Protein AF-A0A3D0YWZ8-F1 (afdb_monomer_lite)

pLDDT: mean 83.63, std 9.48, range [57.78, 95.94]

Radius of gyration: 18.01 Å; chains: 1; bounding box: 44×21×55 Å

Structure (mmCIF, N/CA/C/O backbone):
data_AF-A0A3D0YWZ8-F1
#
_entry.id   AF-A0A3D0YWZ8-F1
#
loop_
_atom_site.group_PDB
_atom_site.id
_atom_site.type_symbol
_atom_site.label_atom_id
_atom_site.label_alt_id
_atom_site.label_comp_id
_atom_site.label_asym_id
_atom_site.label_entity_id
_atom_site.label_seq_id
_atom_site.pdbx_PDB_ins_code
_atom_site.Cartn_x
_atom_site.Cartn_y
_atom_site.Cartn_z
_atom_site.occupancy
_atom_site.B_iso_or_equiv
_atom_site.auth_seq_id
_atom_site.auth_comp_id
_atom_site.auth_asym_id
_atom_site.auth_atom_id
_atom_site.pdbx_PDB_model_num
ATOM 1 N N . MET A 1 1 ? 29.049 4.083 -37.330 1.00 57.78 1 MET A N 1
ATOM 2 C CA . MET A 1 1 ? 28.269 3.386 -36.285 1.00 57.78 1 MET A CA 1
ATOM 3 C C . MET A 1 1 ? 27.336 2.431 -37.014 1.00 57.78 1 MET A C 1
ATOM 5 O O . MET A 1 1 ? 26.571 2.912 -37.834 1.00 57.78 1 MET A O 1
ATOM 9 N N . SER A 1 2 ? 27.506 1.111 -36.869 1.00 66.56 2 SER A N 1
ATOM 10 C CA . SER A 1 2 ? 26.710 0.121 -37.622 1.00 66.56 2 SER A CA 1
ATOM 11 C C . SER A 1 2 ? 25.249 0.163 -37.167 1.00 66.56 2 SER A C 1
ATOM 13 O O . SER A 1 2 ? 24.999 0.251 -35.963 1.00 66.56 2 SER A O 1
ATOM 15 N N . GLU A 1 3 ? 24.303 0.096 -38.104 1.00 72.31 3 GLU A N 1
ATOM 16 C CA . GLU A 1 3 ? 22.857 0.148 -37.836 1.00 72.31 3 GLU A CA 1
ATOM 17 C C . GLU A 1 3 ? 22.440 -0.895 -36.782 1.00 72.31 3 GLU A C 1
ATOM 19 O O . GLU A 1 3 ? 21.689 -0.579 -35.861 1.00 72.31 3 GLU A O 1
ATOM 24 N N . GLY A 1 4 ? 23.041 -2.092 -36.802 1.00 76.81 4 GLY A N 1
ATOM 25 C CA . GLY A 1 4 ? 22.802 -3.146 -35.803 1.00 76.81 4 GLY A CA 1
ATOM 26 C C . GLY A 1 4 ? 23.217 -2.790 -34.365 1.00 76.81 4 GLY A C 1
ATOM 27 O O . GLY A 1 4 ? 22.621 -3.282 -33.404 1.00 76.81 4 GLY A O 1
ATOM 28 N N . GLY A 1 5 ? 24.195 -1.894 -34.190 1.00 84.06 5 GLY A N 1
ATOM 29 C CA . GLY A 1 5 ? 24.616 -1.422 -32.867 1.00 84.06 5 GLY A CA 1
ATOM 30 C C . GLY A 1 5 ? 23.585 -0.494 -32.221 1.00 84.06 5 GLY A C 1
ATOM 31 O O . GLY A 1 5 ? 23.353 -0.575 -31.017 1.00 84.06 5 GLY A O 1
ATOM 32 N N . ILE A 1 6 ? 22.911 0.334 -33.025 1.00 87.19 6 ILE A N 1
ATOM 33 C CA . ILE A 1 6 ? 21.876 1.260 -32.547 1.00 87.19 6 ILE A CA 1
ATOM 34 C C . ILE A 1 6 ? 20.650 0.474 -32.067 1.00 87.19 6 ILE A C 1
ATOM 36 O O . ILE A 1 6 ? 20.171 0.717 -30.961 1.00 87.19 6 ILE A O 1
ATOM 40 N N . TYR A 1 7 ? 20.194 -0.525 -32.831 1.00 88.44 7 TYR A N 1
ATOM 41 C CA . TYR A 1 7 ? 19.067 -1.376 -32.422 1.00 88.44 7 TYR A CA 1
ATOM 42 C C . TYR A 1 7 ? 19.342 -2.134 -31.124 1.00 88.44 7 TYR A C 1
ATOM 44 O O . TYR A 1 7 ? 18.478 -2.190 -30.252 1.00 88.44 7 TYR A O 1
ATOM 52 N N . THR A 1 8 ? 20.555 -2.664 -30.959 1.00 89.50 8 THR A N 1
ATOM 53 C CA . THR A 1 8 ? 20.941 -3.378 -29.733 1.00 89.50 8 THR A CA 1
ATOM 54 C C . THR A 1 8 ? 20.882 -2.456 -28.510 1.00 89.50 8 THR A C 1
ATOM 56 O O . THR A 1 8 ? 20.325 -2.833 -27.481 1.00 89.50 8 THR A O 1
ATOM 59 N N . ILE A 1 9 ? 21.376 -1.218 -28.631 1.00 89.88 9 ILE A N 1
ATOM 60 C CA . ILE A 1 9 ? 21.317 -0.215 -27.554 1.00 89.88 9 ILE A CA 1
ATOM 61 C C . ILE A 1 9 ? 19.867 0.158 -27.224 1.00 89.88 9 ILE A C 1
ATOM 63 O O . ILE A 1 9 ? 19.504 0.220 -26.049 1.00 89.88 9 ILE A O 1
ATOM 67 N N . VAL A 1 10 ? 19.026 0.370 -28.241 1.00 92.69 10 VAL A N 1
ATOM 68 C CA . VAL A 1 10 ? 17.605 0.698 -28.046 1.00 92.69 10 VAL A CA 1
ATOM 69 C C . VAL A 1 10 ? 16.874 -0.443 -27.339 1.00 92.69 10 VAL A C 1
ATOM 71 O O . VAL A 1 10 ? 16.143 -0.190 -26.385 1.00 92.69 10 VAL A O 1
ATOM 74 N N . ILE A 1 11 ? 17.105 -1.695 -27.741 1.00 92.19 11 ILE A N 1
ATOM 75 C CA . ILE A 1 11 ? 16.494 -2.868 -27.100 1.00 92.19 11 ILE A CA 1
ATOM 76 C C . ILE A 1 11 ? 16.910 -2.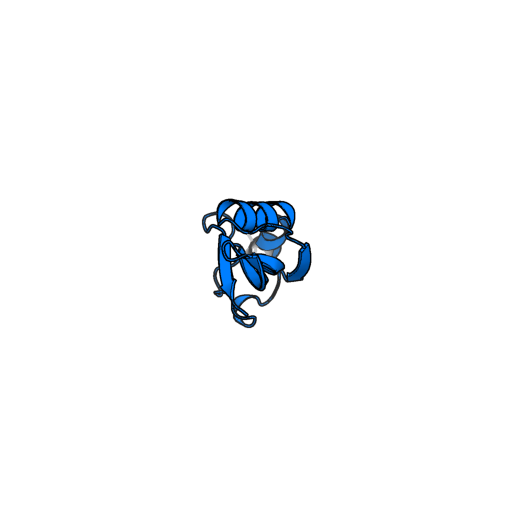960 -25.627 1.00 92.19 11 ILE A C 1
ATOM 78 O O . ILE A 1 11 ? 16.052 -3.135 -24.763 1.00 92.19 11 ILE A O 1
ATOM 82 N N . ILE A 1 12 ? 18.199 -2.787 -25.321 1.00 92.19 12 ILE A N 1
ATOM 83 C CA . ILE A 1 12 ? 18.695 -2.807 -23.938 1.00 92.19 12 ILE A CA 1
ATOM 84 C C . ILE A 1 12 ? 18.048 -1.690 -23.108 1.00 92.19 12 ILE A C 1
ATOM 86 O O . ILE A 1 12 ? 17.594 -1.946 -21.993 1.00 92.19 12 ILE A O 1
ATOM 90 N N . LEU A 1 13 ? 17.951 -0.472 -23.649 1.00 91.50 13 LEU A N 1
ATOM 91 C CA . LEU A 1 13 ? 17.302 0.654 -22.970 1.00 91.50 13 LEU A CA 1
ATOM 92 C C . LEU A 1 13 ? 15.819 0.395 -22.700 1.00 91.50 13 LEU A C 1
ATOM 94 O O . LEU A 1 13 ? 15.349 0.673 -21.598 1.00 91.50 13 LEU A O 1
ATOM 98 N N . VAL A 1 14 ? 15.092 -0.161 -23.673 1.00 91.56 14 VAL A N 1
ATOM 99 C CA . VAL A 1 14 ? 13.677 -0.520 -23.508 1.00 91.56 14 VAL A CA 1
ATOM 100 C C . VAL A 1 14 ? 13.519 -1.567 -22.411 1.00 91.56 14 VAL A C 1
ATOM 102 O O . VAL A 1 14 ? 12.691 -1.374 -21.523 1.00 91.56 14 VAL A O 1
ATOM 105 N N . ILE A 1 15 ? 14.348 -2.617 -22.415 1.00 89.31 15 ILE A N 1
ATOM 106 C CA . ILE A 1 15 ? 14.325 -3.665 -21.387 1.00 89.31 1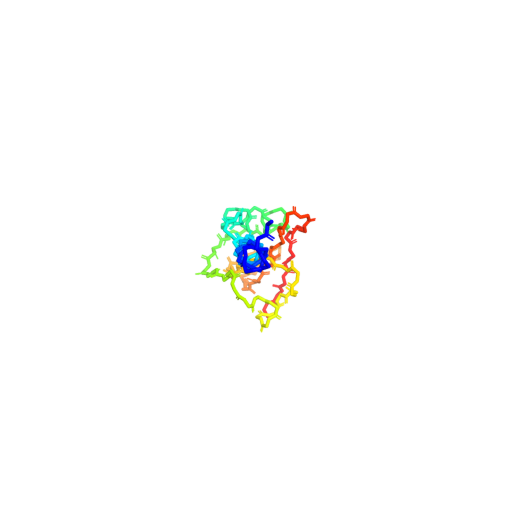5 ILE A CA 1
ATOM 107 C C . ILE A 1 15 ? 14.581 -3.060 -20.002 1.00 89.31 15 ILE A C 1
ATOM 109 O O . ILE A 1 15 ? 13.787 -3.282 -19.085 1.00 89.31 15 ILE A O 1
ATOM 113 N N . LEU A 1 16 ? 15.633 -2.250 -19.852 1.00 87.12 16 LEU A N 1
ATOM 114 C CA . LEU A 1 16 ? 15.968 -1.597 -18.584 1.00 87.12 16 LEU A CA 1
ATOM 115 C C . LEU A 1 16 ? 14.843 -0.681 -18.087 1.00 87.12 16 LEU A C 1
ATOM 117 O O . LEU A 1 16 ? 14.504 -0.724 -16.904 1.00 87.12 16 LEU A O 1
ATOM 121 N N . LEU A 1 17 ? 14.218 0.094 -18.979 1.00 84.00 17 LEU A N 1
ATOM 122 C CA . LEU A 1 17 ? 13.064 0.932 -18.647 1.00 84.00 17 LEU A CA 1
ATOM 123 C C . LEU A 1 17 ? 11.872 0.094 -18.183 1.00 84.00 17 LEU A C 1
ATOM 125 O O . LEU A 1 17 ? 11.280 0.400 -17.149 1.00 84.00 17 LEU A O 1
ATOM 129 N N . THR A 1 18 ? 11.537 -0.987 -18.893 1.00 80.31 18 THR A N 1
ATOM 130 C CA . THR A 1 18 ? 10.440 -1.873 -18.475 1.00 80.31 18 THR A CA 1
ATOM 131 C C . THR A 1 18 ? 10.705 -2.519 -17.120 1.00 80.31 18 THR A C 1
ATOM 133 O O . THR A 1 18 ? 9.821 -2.501 -16.265 1.00 80.31 18 THR A O 1
ATOM 136 N N . VAL A 1 19 ? 11.920 -3.015 -16.876 1.00 79.44 19 VAL A N 1
ATOM 137 C CA . VAL A 1 19 ? 12.289 -3.613 -15.586 1.00 79.44 19 VAL A CA 1
ATOM 138 C C . VAL A 1 19 ? 12.211 -2.574 -14.465 1.00 79.44 19 VAL A C 1
ATOM 140 O O . VAL A 1 19 ? 11.593 -2.848 -13.437 1.00 79.44 19 VAL A O 1
ATOM 143 N N . GLY A 1 20 ? 12.736 -1.363 -14.683 1.00 75.38 20 GLY A N 1
ATOM 144 C CA . GLY A 1 20 ? 12.685 -0.277 -13.698 1.00 75.38 20 GLY A CA 1
ATOM 145 C C . GLY A 1 20 ? 11.260 0.175 -13.354 1.00 75.38 20 GLY A C 1
ATOM 146 O O . GLY A 1 20 ? 10.953 0.480 -12.202 1.00 75.38 20 GLY A O 1
ATOM 147 N N . ILE A 1 21 ? 10.349 0.169 -14.332 1.00 71.25 21 ILE A N 1
ATOM 148 C CA . ILE A 1 21 ? 8.931 0.494 -14.116 1.00 71.25 21 ILE A CA 1
ATOM 149 C C . ILE A 1 21 ? 8.219 -0.620 -13.334 1.00 71.25 21 ILE A C 1
ATOM 151 O O . ILE A 1 21 ? 7.321 -0.324 -12.539 1.00 71.25 21 ILE A O 1
ATOM 155 N N . MET A 1 22 ? 8.601 -1.883 -13.532 1.00 66.69 22 MET A N 1
ATOM 156 C CA . MET A 1 22 ? 8.005 -3.023 -12.826 1.00 66.69 22 MET A CA 1
ATOM 157 C C . MET A 1 22 ? 8.536 -3.185 -11.396 1.00 66.69 22 MET A C 1
ATOM 159 O O . MET A 1 22 ? 7.795 -3.645 -10.531 1.00 66.69 22 MET A O 1
ATOM 163 N N . SER A 1 23 ? 9.765 -2.750 -11.107 1.00 67.69 23 SER A N 1
ATOM 164 C CA . SER A 1 23 ? 10.334 -2.789 -9.753 1.00 67.69 23 SER A CA 1
ATOM 165 C C . SER A 1 23 ? 9.813 -1.689 -8.820 1.00 67.69 23 SER A C 1
ATOM 167 O O . SER A 1 23 ? 10.172 -1.667 -7.651 1.00 67.69 23 SER A O 1
ATOM 169 N N . ARG A 1 24 ? 8.935 -0.782 -9.272 1.00 70.00 24 ARG A N 1
ATOM 170 C CA . ARG A 1 24 ? 8.387 0.303 -8.427 1.00 70.00 24 ARG A CA 1
ATOM 171 C C . ARG A 1 24 ? 7.685 -0.201 -7.160 1.00 70.00 24 ARG A C 1
ATOM 173 O O . ARG A 1 24 ? 7.714 0.475 -6.138 1.00 70.00 24 ARG A O 1
ATOM 180 N N . GLY A 1 25 ? 7.096 -1.397 -7.212 1.00 64.88 25 GLY A N 1
ATOM 181 C CA . GLY A 1 25 ? 6.440 -2.025 -6.063 1.00 64.88 25 GLY A CA 1
ATOM 182 C C . GLY A 1 25 ? 7.395 -2.452 -4.941 1.00 64.88 25 GLY A C 1
ATOM 183 O O . GLY A 1 25 ? 6.960 -2.527 -3.796 1.00 64.88 25 GLY A O 1
ATOM 184 N N . SER A 1 26 ? 8.688 -2.679 -5.221 1.00 66.19 26 SER A N 1
ATOM 185 C CA . SER A 1 26 ? 9.657 -3.093 -4.190 1.00 66.19 26 SER A CA 1
ATOM 186 C C . SER A 1 26 ? 10.066 -1.959 -3.254 1.00 66.19 26 SER A C 1
ATOM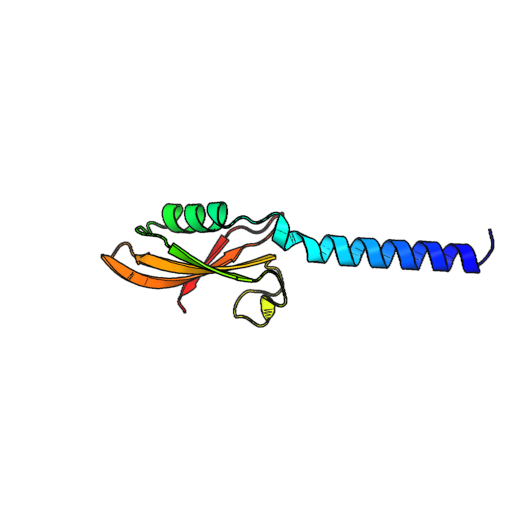 188 O O . SER A 1 26 ? 10.582 -2.220 -2.172 1.00 66.19 26 SER A O 1
ATOM 190 N N . CYS A 1 27 ? 9.851 -0.706 -3.660 1.00 67.81 27 CYS A N 1
ATOM 191 C CA . CYS A 1 27 ? 10.076 0.453 -2.802 1.00 67.81 27 CYS A CA 1
ATOM 192 C C . CYS A 1 27 ? 8.935 0.686 -1.810 1.00 67.81 27 CYS A C 1
ATOM 194 O O . CYS A 1 27 ? 9.088 1.528 -0.936 1.00 67.81 27 CYS A O 1
ATOM 196 N N . VAL A 1 28 ? 7.820 -0.040 -1.939 1.00 77.06 28 VAL A N 1
ATOM 197 C CA . VAL A 1 28 ? 6.679 0.081 -1.038 1.00 77.06 28 VAL A CA 1
ATOM 198 C C . VAL A 1 28 ? 6.703 -1.057 -0.024 1.00 77.06 28 VAL A C 1
ATOM 200 O O . VAL A 1 28 ? 6.579 -2.237 -0.370 1.00 77.06 28 VAL A O 1
ATOM 203 N N . SER A 1 29 ? 6.837 -0.698 1.247 1.00 82.50 29 SER A N 1
ATOM 204 C CA . SER A 1 29 ? 6.941 -1.652 2.350 1.00 82.50 29 SER A CA 1
ATOM 205 C C . SER A 1 29 ? 5.589 -1.935 3.016 1.00 82.50 29 SER A C 1
ATOM 207 O O . SER A 1 29 ? 4.659 -1.128 2.988 1.00 82.50 29 SER A O 1
ATOM 209 N N . ARG A 1 30 ? 5.484 -3.094 3.685 1.00 86.94 30 ARG A N 1
ATOM 210 C CA . ARG A 1 30 ? 4.321 -3.421 4.538 1.00 86.94 30 ARG A CA 1
ATOM 211 C C . ARG A 1 30 ? 4.137 -2.410 5.671 1.00 86.94 30 ARG A C 1
ATOM 213 O O . ARG A 1 30 ? 3.016 -2.179 6.106 1.00 86.94 30 ARG A O 1
ATOM 220 N N . GLU A 1 31 ? 5.238 -1.832 6.136 1.00 87.31 31 GLU A N 1
ATOM 221 C CA . GLU A 1 31 ? 5.250 -0.864 7.225 1.00 87.31 31 GLU A CA 1
ATOM 222 C C . GLU A 1 31 ? 4.607 0.463 6.807 1.00 87.31 31 GLU A C 1
ATOM 224 O O . GLU A 1 31 ? 3.775 0.990 7.535 1.00 87.31 31 GLU A O 1
ATOM 229 N N . GLU A 1 32 ? 4.876 0.948 5.593 1.00 86.88 32 GLU A N 1
ATOM 230 C CA . GLU A 1 32 ? 4.185 2.126 5.047 1.00 86.88 32 GLU A CA 1
ATOM 231 C C . GLU A 1 32 ? 2.680 1.877 4.880 1.00 86.88 32 GLU A C 1
ATOM 233 O O . GLU A 1 32 ? 1.869 2.754 5.177 1.00 86.88 32 GLU A O 1
ATOM 238 N N . ALA A 1 33 ? 2.285 0.670 4.459 1.00 88.31 33 ALA A N 1
ATOM 239 C CA . ALA A 1 33 ? 0.873 0.300 4.382 1.00 88.31 33 ALA A CA 1
ATOM 240 C C . ALA A 1 33 ? 0.210 0.277 5.772 1.00 88.31 33 ALA A C 1
ATOM 242 O O . ALA A 1 33 ? -0.912 0.761 5.922 1.00 88.31 33 ALA A O 1
ATOM 243 N N . ARG A 1 34 ? 0.905 -0.235 6.798 1.00 91.06 34 ARG A N 1
ATOM 244 C CA . ARG A 1 34 ? 0.441 -0.210 8.195 1.00 91.06 34 ARG A CA 1
ATOM 245 C C . ARG A 1 34 ? 0.278 1.225 8.698 1.00 91.06 34 ARG A C 1
ATOM 247 O O . ARG A 1 34 ? -0.785 1.573 9.201 1.00 91.06 34 ARG A O 1
ATOM 254 N N . GLN A 1 35 ? 1.285 2.070 8.493 1.00 90.38 35 GLN A N 1
ATOM 255 C CA . GLN A 1 35 ? 1.247 3.480 8.886 1.00 90.38 35 GLN A CA 1
ATOM 256 C C . GLN A 1 35 ? 0.125 4.251 8.186 1.00 90.38 35 GLN A C 1
ATOM 258 O O . GLN A 1 35 ? -0.538 5.076 8.815 1.00 90.38 35 GLN A O 1
ATOM 263 N N . ALA A 1 36 ? -0.139 3.967 6.907 1.00 90.38 36 ALA A N 1
ATOM 264 C CA . ALA A 1 36 ? -1.254 4.568 6.183 1.00 90.38 36 ALA A CA 1
ATOM 265 C C . ALA A 1 36 ? -2.614 4.208 6.804 1.00 90.38 36 ALA A C 1
ATOM 267 O O . ALA A 1 36 ? -3.486 5.071 6.913 1.00 90.38 36 ALA A O 1
ATOM 268 N N . LEU A 1 37 ? -2.786 2.957 7.244 1.00 91.06 37 LEU A N 1
ATOM 269 C CA . LEU A 1 37 ? -3.988 2.513 7.953 1.00 91.06 37 LEU A CA 1
ATOM 270 C C . LEU A 1 37 ? -4.126 3.200 9.315 1.00 91.06 37 LEU A C 1
ATOM 272 O O . LEU A 1 37 ? -5.193 3.722 9.637 1.00 91.06 37 LEU A O 1
ATOM 276 N N . GLU A 1 38 ? -3.042 3.269 10.081 1.00 92.38 38 GLU A N 1
ATOM 277 C CA . GLU A 1 38 ? -3.030 3.909 11.402 1.00 92.38 38 GLU A CA 1
ATOM 278 C C . GLU A 1 38 ? -3.301 5.413 11.323 1.00 92.38 38 GLU A C 1
ATOM 280 O O . GLU A 1 38 ? -4.087 5.947 12.104 1.00 92.38 38 GLU A O 1
ATOM 285 N N . THR A 1 39 ? -2.753 6.089 10.309 1.00 90.81 39 THR A N 1
ATOM 286 C CA . THR A 1 39 ? -3.020 7.513 10.033 1.00 90.81 39 THR A CA 1
ATOM 287 C C . THR A 1 39 ? -4.506 7.771 9.755 1.00 90.81 39 THR A C 1
ATOM 289 O O . THR A 1 39 ? -5.012 8.861 10.010 1.00 90.81 39 THR A O 1
ATOM 292 N N . GLN A 1 40 ? -5.223 6.764 9.256 1.00 89.81 40 GLN A N 1
ATOM 293 C CA . GLN A 1 40 ? -6.652 6.822 8.938 1.00 89.81 40 GLN A CA 1
ATOM 294 C C . GLN A 1 40 ? -7.537 6.338 10.102 1.00 89.81 40 GLN A C 1
ATOM 296 O O . GLN A 1 40 ? -8.749 6.189 9.945 1.00 89.81 40 GLN A O 1
ATOM 301 N N . GLY A 1 41 ? -6.947 6.113 11.281 1.00 92.44 41 GLY A N 1
ATOM 302 C CA . GLY A 1 41 ? -7.661 5.759 12.508 1.00 92.44 41 GLY A CA 1
ATOM 303 C C . GLY A 1 41 ? -7.964 4.269 12.661 1.00 92.44 41 GLY A C 1
ATOM 304 O O . GLY A 1 41 ? -8.755 3.904 13.530 1.00 92.44 41 GLY A O 1
ATOM 305 N N . TYR A 1 42 ? -7.366 3.407 11.836 1.00 93.56 42 TYR A N 1
ATOM 306 C CA . TYR A 1 42 ? -7.439 1.965 12.047 1.00 93.56 42 TYR A CA 1
ATOM 307 C C . TYR A 1 42 ? -6.456 1.522 13.139 1.00 93.56 42 TYR A C 1
ATOM 309 O O . TYR A 1 42 ? -5.356 2.057 13.257 1.00 93.56 42 TYR A O 1
ATOM 317 N N . SER A 1 43 ? -6.843 0.514 13.913 1.00 93.75 43 SER A N 1
ATOM 318 C CA . SER A 1 43 ? -6.033 -0.110 14.967 1.00 93.75 43 SER A CA 1
ATOM 319 C C . SER A 1 43 ? -5.965 -1.628 14.768 1.00 93.75 43 SER A C 1
ATOM 321 O O . SER A 1 43 ? -6.644 -2.172 13.900 1.00 93.75 43 SER A O 1
ATOM 323 N N . GLU A 1 44 ? -5.125 -2.330 15.541 1.00 94.19 44 GLU A N 1
ATOM 324 C CA . GLU A 1 44 ? -4.929 -3.791 15.415 1.00 94.19 44 GLU A CA 1
ATOM 325 C C . GLU A 1 44 ? -4.639 -4.235 13.964 1.00 94.19 44 GLU A C 1
ATOM 327 O O . GLU A 1 44 ? -5.216 -5.203 13.467 1.00 94.19 44 GLU A O 1
ATOM 332 N N . VAL A 1 45 ? -3.790 -3.485 13.254 1.00 93.69 45 VAL A N 1
ATOM 333 C CA . VAL A 1 45 ? -3.515 -3.720 11.833 1.00 93.69 45 VAL A CA 1
ATOM 334 C C . VAL A 1 45 ? -2.633 -4.958 11.643 1.00 93.69 45 VAL A C 1
ATOM 336 O O . VAL A 1 45 ? -1.487 -5.000 12.085 1.00 93.69 45 VAL A O 1
ATOM 339 N N . GLU A 1 46 ? -3.142 -5.934 10.899 1.00 94.12 46 GLU A N 1
ATOM 340 C CA . GLU A 1 46 ? -2.453 -7.158 10.497 1.00 94.12 46 GLU A CA 1
ATOM 341 C C . GLU A 1 46 ? -2.420 -7.259 8.965 1.00 94.12 46 GLU A C 1
ATOM 343 O O . GLU A 1 46 ? -3.453 -7.430 8.313 1.00 94.12 46 GLU A O 1
ATOM 348 N N . ILE A 1 47 ? -1.228 -7.162 8.368 1.00 91.81 47 ILE A N 1
ATOM 349 C CA . ILE A 1 47 ? -1.040 -7.317 6.918 1.00 91.81 47 ILE A CA 1
ATOM 350 C C . ILE A 1 47 ? -0.998 -8.809 6.568 1.00 91.81 47 ILE A C 1
ATOM 352 O O . ILE A 1 47 ? -0.004 -9.486 6.832 1.00 91.81 47 ILE A O 1
ATOM 356 N N . LEU A 1 48 ? -2.054 -9.300 5.923 1.00 90.81 48 LEU A N 1
ATOM 357 C CA . LEU A 1 48 ? -2.205 -10.705 5.541 1.00 90.81 48 LEU A CA 1
ATOM 358 C C . LEU A 1 48 ? -1.438 -11.047 4.266 1.00 90.81 48 LEU A C 1
ATOM 360 O O . LEU A 1 48 ? -0.786 -12.084 4.185 1.00 90.81 48 LEU A O 1
ATOM 364 N N . ASP A 1 49 ? -1.539 -10.181 3.260 1.00 87.12 49 ASP A N 1
ATOM 365 C CA . ASP A 1 49 ? -1.012 -10.454 1.928 1.00 87.12 49 ASP A CA 1
ATOM 366 C C . ASP A 1 49 ? -0.523 -9.176 1.240 1.00 87.12 49 ASP A C 1
ATOM 368 O O . ASP A 1 49 ? -0.905 -8.060 1.603 1.00 87.12 49 ASP A O 1
ATOM 372 N N . HIS A 1 50 ? 0.335 -9.351 0.240 1.00 85.94 50 HIS A N 1
ATOM 373 C CA . HIS A 1 50 ? 0.904 -8.278 -0.559 1.00 85.94 50 HIS A CA 1
ATOM 374 C C . HIS A 1 50 ? 1.097 -8.728 -2.009 1.00 85.94 50 HIS A C 1
ATOM 376 O O . HIS A 1 50 ? 1.572 -9.828 -2.286 1.00 85.94 50 HIS A O 1
ATOM 382 N N . VAL A 1 51 ? 0.747 -7.852 -2.946 1.00 84.44 51 VAL A N 1
ATOM 383 C CA . VAL A 1 51 ? 0.854 -8.112 -4.379 1.00 84.44 51 VAL A CA 1
ATOM 384 C C . VAL A 1 51 ? 1.460 -6.900 -5.073 1.00 84.44 51 VAL A C 1
ATOM 386 O O . VAL A 1 51 ? 0.937 -5.793 -4.976 1.00 84.44 51 VAL A O 1
ATOM 389 N N . TRP A 1 52 ? 2.539 -7.123 -5.822 1.00 76.81 52 TRP A N 1
ATOM 390 C CA . TRP A 1 52 ? 3.249 -6.075 -6.570 1.00 76.81 52 TRP A CA 1
ATOM 391 C C . TRP A 1 52 ? 2.928 -6.060 -8.068 1.00 76.81 52 TRP A C 1
ATOM 393 O O . TRP A 1 52 ? 3.208 -5.089 -8.761 1.00 76.81 52 TRP A O 1
ATOM 403 N N . PHE A 1 53 ? 2.319 -7.129 -8.587 1.00 70.69 53 PHE A N 1
ATOM 404 C CA . PHE A 1 53 ? 2.078 -7.301 -10.020 1.00 70.69 53 PHE A CA 1
ATOM 405 C C . PHE A 1 53 ? 0.585 -7.315 -10.356 1.00 70.69 53 PHE A C 1
ATOM 407 O O . PHE A 1 53 ? -0.236 -7.815 -9.584 1.00 70.69 53 PHE A O 1
ATOM 414 N N . PHE A 1 54 ? 0.231 -6.812 -11.544 1.00 67.75 54 PHE A N 1
ATOM 415 C CA . PHE A 1 54 ? -1.141 -6.807 -12.088 1.00 67.75 54 PHE A CA 1
ATOM 416 C C . PHE A 1 54 ? -2.203 -6.261 -11.119 1.00 67.75 54 PHE A C 1
ATOM 418 O O . PHE A 1 54 ? -3.343 -6.718 -11.071 1.00 67.75 54 PHE A O 1
ATOM 425 N N . ILE A 1 55 ? -1.819 -5.272 -10.323 1.00 76.69 55 ILE A N 1
ATOM 426 C CA . ILE A 1 55 ? -2.647 -4.653 -9.283 1.00 76.69 55 ILE A CA 1
ATOM 427 C C . ILE A 1 55 ? -3.872 -3.928 -9.841 1.00 76.69 55 ILE A C 1
ATOM 429 O O . ILE A 1 55 ? -4.934 -3.996 -9.223 1.00 76.69 55 ILE A O 1
ATOM 433 N N . GLY A 1 56 ?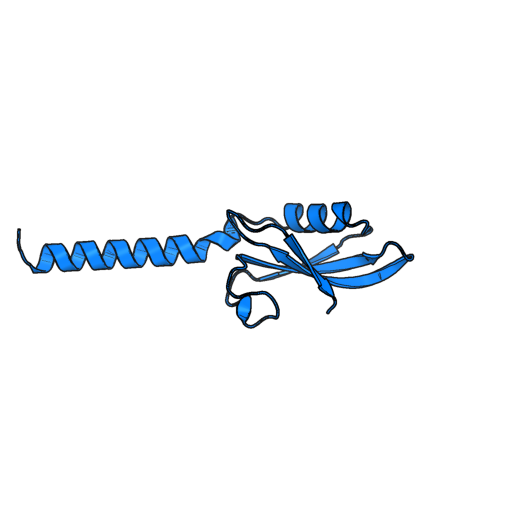 -3.769 -3.379 -11.056 1.00 71.81 56 GLY A N 1
ATOM 434 C CA . GLY A 1 56 ? -4.902 -2.831 -11.810 1.00 71.81 56 GLY A CA 1
ATOM 435 C C . GLY A 1 56 ? -6.059 -3.822 -12.015 1.00 71.81 56 GLY A C 1
ATOM 436 O O . GLY A 1 56 ? -7.223 -3.442 -11.985 1.00 71.81 56 GLY A O 1
ATOM 437 N N . TRP A 1 57 ? -5.764 -5.117 -12.171 1.00 72.31 57 TRP A N 1
ATOM 438 C CA . TRP A 1 57 ? -6.784 -6.171 -12.293 1.00 72.31 57 TRP A CA 1
ATOM 439 C C . TRP A 1 57 ? -7.234 -6.747 -10.948 1.00 72.31 57 TRP A C 1
ATOM 441 O O . TRP A 1 57 ? -8.166 -7.543 -10.893 1.00 72.31 57 TRP A O 1
ATOM 451 N N . ARG A 1 58 ? -6.591 -6.349 -9.847 1.00 73.00 58 ARG A N 1
ATOM 452 C CA . ARG A 1 58 ? -6.871 -6.842 -8.491 1.00 73.00 58 ARG A CA 1
ATOM 453 C C . ARG A 1 58 ? -7.633 -5.825 -7.635 1.00 73.00 58 ARG A C 1
ATOM 455 O O . ARG A 1 58 ? -7.648 -5.957 -6.411 1.00 73.00 58 ARG A O 1
ATOM 462 N N . GLY A 1 59 ? -8.272 -4.835 -8.263 1.00 73.00 59 GLY A N 1
ATOM 463 C CA . GLY A 1 59 ? -9.132 -3.837 -7.609 1.00 73.00 59 GLY A CA 1
ATOM 464 C C . GLY A 1 59 ? -8.434 -2.534 -7.199 1.00 73.00 59 GLY A C 1
ATOM 465 O O . GLY A 1 59 ? -9.093 -1.636 -6.671 1.00 73.00 59 GLY A O 1
ATOM 466 N N . CYS A 1 60 ? -7.131 -2.414 -7.459 1.00 79.19 60 CYS A N 1
ATOM 467 C CA . CYS A 1 60 ? -6.401 -1.148 -7.394 1.00 79.19 60 CYS A CA 1
ATOM 468 C C . CYS A 1 60 ? -6.375 -0.489 -8.781 1.00 79.19 60 CYS A C 1
ATOM 470 O O . CYS A 1 60 ? -6.794 -1.091 -9.769 1.00 79.19 60 CYS A O 1
ATOM 472 N N . GLU A 1 61 ? -5.924 0.754 -8.879 1.00 76.06 61 GLU A N 1
ATOM 473 C CA . GLU A 1 61 ? -5.749 1.408 -10.174 1.00 76.06 61 GLU A CA 1
ATOM 474 C C . GLU A 1 61 ? -4.501 0.876 -10.884 1.00 76.06 61 GLU A C 1
ATOM 476 O O . GLU A 1 61 ? -3.542 0.422 -10.262 1.00 76.06 61 GLU A O 1
ATOM 481 N N . SER A 1 62 ? -4.482 0.956 -12.216 1.00 71.88 62 SER A N 1
ATOM 482 C CA . SER A 1 62 ? -3.310 0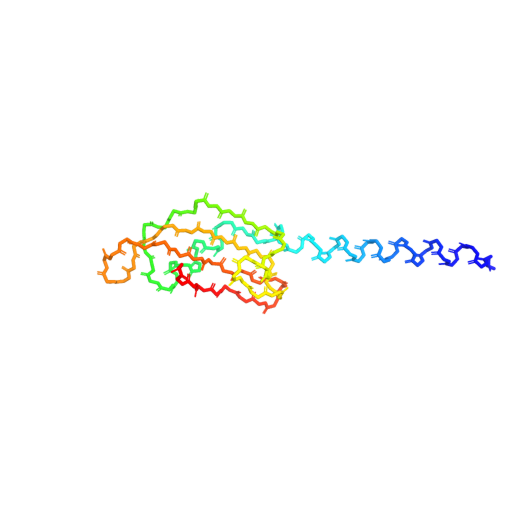.571 -13.019 1.00 71.88 62 SER A CA 1
ATOM 483 C C . SER A 1 62 ? -2.065 1.414 -12.718 1.00 71.88 62 SER A C 1
ATOM 485 O O . SER A 1 62 ? -0.955 1.000 -13.042 1.00 71.88 62 SER A O 1
ATOM 487 N N . SER A 1 63 ? -2.249 2.588 -12.109 1.00 72.4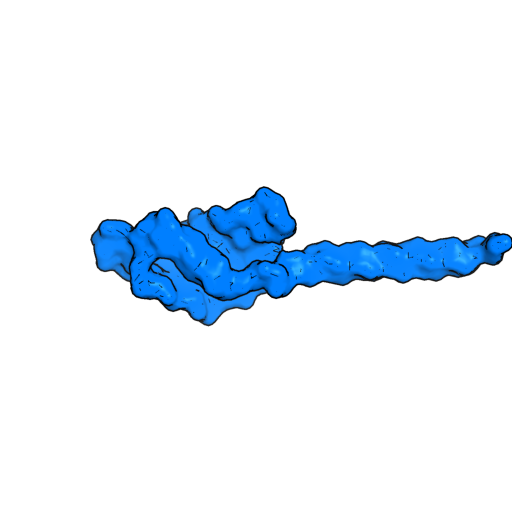4 63 SER A N 1
ATOM 488 C CA . SER A 1 63 ? -1.186 3.494 -11.676 1.00 72.44 63 SER A CA 1
ATOM 489 C C . SER A 1 63 ? -0.606 3.161 -10.297 1.00 72.44 63 SER A C 1
ATOM 491 O O . SER A 1 63 ? 0.411 3.748 -9.925 1.00 72.44 63 SER A O 1
ATOM 493 N N . ASP A 1 64 ? -1.228 2.250 -9.542 1.00 78.25 64 ASP A N 1
ATOM 494 C CA . ASP A 1 64 ? -0.694 1.800 -8.258 1.00 78.25 64 ASP A CA 1
ATOM 495 C C . ASP A 1 64 ? 0.534 0.903 -8.464 1.00 78.25 64 ASP A C 1
ATOM 497 O O . ASP A 1 64 ? 0.711 0.293 -9.519 1.00 78.25 64 ASP A O 1
ATOM 501 N N . ALA A 1 65 ? 1.396 0.848 -7.449 1.00 80.81 65 ALA A N 1
ATOM 502 C CA . ALA A 1 65 ? 2.644 0.085 -7.417 1.00 80.81 65 ALA A CA 1
ATOM 503 C C . ALA A 1 65 ? 2.553 -1.181 -6.544 1.00 80.81 65 ALA A C 1
ATOM 505 O O . ALA A 1 65 ? 3.250 -2.159 -6.814 1.00 80.81 65 ALA A O 1
ATOM 506 N N . ALA A 1 66 ? 1.670 -1.205 -5.539 1.00 85.31 66 ALA A N 1
ATOM 507 C CA . ALA A 1 66 ? 1.410 -2.391 -4.726 1.00 85.31 66 ALA A CA 1
ATOM 508 C C . ALA A 1 66 ? -0.029 -2.428 -4.184 1.00 85.31 66 ALA A C 1
ATOM 510 O O . ALA A 1 66 ? -0.685 -1.398 -4.037 1.00 85.31 66 ALA A O 1
ATOM 511 N N . LYS A 1 67 ? -0.505 -3.628 -3.849 1.00 89.00 67 LYS A N 1
ATOM 512 C CA . LYS A 1 67 ? -1.742 -3.872 -3.101 1.00 89.00 67 LYS A CA 1
ATOM 513 C C . LYS A 1 67 ? -1.401 -4.672 -1.855 1.00 89.00 67 LYS A C 1
ATOM 515 O O . LYS A 1 67 ? -0.834 -5.755 -1.969 1.00 89.00 67 LYS A O 1
ATOM 520 N N . PHE A 1 68 ? -1.812 -4.186 -0.694 1.00 91.06 68 PHE A N 1
ATOM 521 C CA . PHE A 1 68 ? -1.736 -4.917 0.566 1.00 91.06 68 PHE A CA 1
ATOM 522 C C . PHE A 1 68 ? -3.141 -5.267 1.037 1.00 91.06 68 PHE A C 1
ATOM 524 O O . PHE A 1 68 ? -4.046 -4.438 0.966 1.00 91.06 68 PHE A O 1
ATOM 531 N N . THR A 1 69 ? -3.327 -6.491 1.512 1.00 91.88 69 THR A N 1
ATOM 532 C CA . THR A 1 69 ? -4.563 -6.911 2.175 1.00 91.88 69 THR A CA 1
ATOM 533 C C . THR A 1 69 ? -4.309 -6.909 3.669 1.00 91.88 69 THR A C 1
ATOM 535 O O . THR A 1 69 ? -3.370 -7.558 4.132 1.00 91.88 69 THR A O 1
ATOM 538 N N . ALA A 1 70 ? -5.138 -6.191 4.415 1.00 93.25 70 ALA A N 1
ATOM 539 C CA . ALA A 1 70 ? -5.003 -6.048 5.852 1.00 93.25 70 ALA A CA 1
ATOM 540 C C . ALA A 1 70 ? -6.312 -6.391 6.563 1.00 93.25 70 ALA A C 1
ATOM 542 O O . ALA A 1 70 ? -7.399 -6.077 6.073 1.00 93.25 70 ALA A O 1
ATOM 543 N N . LYS A 1 71 ? -6.204 -6.995 7.743 1.00 94.69 71 LYS A N 1
ATOM 544 C CA . LYS A 1 71 ? -7.269 -6.984 8.744 1.00 94.69 71 LYS A CA 1
ATOM 545 C C . LYS A 1 71 ? -6.958 -5.889 9.745 1.00 94.69 71 LYS A C 1
ATOM 547 O O . LYS A 1 71 ? -5.829 -5.785 10.202 1.00 94.69 71 LYS A O 1
ATOM 552 N N . ALA A 1 72 ? -7.945 -5.069 10.063 1.00 94.44 72 ALA A N 1
ATOM 553 C CA . ALA A 1 72 ? -7.794 -4.020 11.056 1.00 94.44 72 ALA A CA 1
ATOM 554 C C . ALA A 1 72 ? -9.121 -3.769 11.771 1.00 94.44 72 ALA A C 1
ATOM 556 O O . ALA A 1 72 ? -10.195 -4.108 11.268 1.00 94.44 72 ALA A O 1
ATOM 557 N N . GLN A 1 73 ? -9.057 -3.163 12.945 1.00 95.94 73 GLN A N 1
ATOM 558 C CA . GLN A 1 73 ? -10.211 -2.599 13.619 1.00 95.94 73 GLN A CA 1
ATOM 559 C C . GLN A 1 73 ? -10.431 -1.170 13.116 1.00 95.94 73 GLN A C 1
ATOM 561 O O . GLN A 1 73 ? -9.511 -0.358 13.080 1.00 95.94 73 GLN A O 1
ATOM 566 N N . ASN A 1 74 ? -11.650 -0.870 12.673 1.00 92.44 74 ASN A N 1
ATOM 567 C CA . ASN A 1 74 ? -12.013 0.473 12.232 1.00 92.44 74 ASN A CA 1
ATOM 568 C C . ASN A 1 74 ? -12.277 1.407 13.436 1.00 92.44 74 ASN A C 1
ATOM 570 O O . ASN A 1 74 ? -12.479 0.920 14.551 1.00 92.44 74 ASN A O 1
ATOM 574 N N . PRO A 1 75 ? -12.387 2.734 13.224 1.00 91.06 75 PRO A N 1
ATOM 575 C CA . PRO A 1 75 ? -12.713 3.682 14.298 1.00 91.06 75 PRO A CA 1
ATOM 576 C C . PRO A 1 75 ? -14.040 3.402 15.027 1.00 91.06 75 PRO A C 1
ATOM 578 O O . PRO A 1 75 ? -14.267 3.903 16.122 1.00 91.06 75 PRO A O 1
ATOM 581 N N . ALA A 1 76 ? -14.927 2.596 14.435 1.00 92.12 76 ALA A N 1
ATOM 582 C CA . ALA A 1 76 ? -16.182 2.155 15.043 1.00 92.12 76 ALA A CA 1
ATOM 583 C C . ALA A 1 76 ? -16.040 0.854 15.868 1.00 92.12 76 ALA A C 1
ATOM 585 O O . ALA A 1 76 ? -17.048 0.269 16.264 1.00 92.12 76 ALA A O 1
ATOM 586 N N . GLY A 1 77 ? -14.816 0.365 16.093 1.00 92.19 77 GLY A N 1
ATOM 587 C CA . GLY A 1 77 ? -14.520 -0.825 16.897 1.00 92.19 77 GLY A CA 1
ATOM 588 C C . GLY A 1 77 ? -14.771 -2.167 16.198 1.00 92.19 77 GLY A C 1
ATOM 589 O O . GLY A 1 77 ? -14.629 -3.221 16.821 1.00 92.19 77 GLY A O 1
ATOM 590 N N . LYS A 1 78 ? -15.123 -2.176 14.907 1.00 93.44 78 LYS A N 1
ATOM 591 C CA . LYS A 1 78 ? -15.402 -3.402 14.142 1.00 93.44 78 LYS A CA 1
ATOM 592 C C . LYS A 1 78 ? -14.156 -3.890 13.411 1.00 93.44 78 LYS A C 1
ATOM 594 O O . LYS A 1 78 ? -13.475 -3.103 12.758 1.00 93.44 78 LYS A O 1
ATOM 599 N N . LYS A 1 79 ? -13.903 -5.201 13.459 1.00 93.25 79 LYS A N 1
ATOM 600 C CA . LYS A 1 79 ? -12.860 -5.846 12.648 1.00 93.25 79 LYS A CA 1
ATOM 601 C C . LYS A 1 79 ? -13.314 -5.930 11.193 1.00 93.25 79 LYS A C 1
ATOM 603 O O . LYS A 1 79 ? -14.387 -6.463 10.914 1.00 93.25 79 LYS A O 1
ATOM 608 N N . VAL A 1 80 ? -12.506 -5.397 10.287 1.00 93.62 80 VAL A N 1
ATOM 609 C CA . VAL A 1 80 ? -12.779 -5.327 8.849 1.00 93.62 80 VAL A CA 1
ATOM 610 C C . VAL A 1 80 ? -11.559 -5.779 8.053 1.00 93.62 80 VAL A C 1
ATOM 612 O O . VAL A 1 80 ? -10.419 -5.623 8.491 1.00 93.62 80 VAL A O 1
ATOM 615 N N . GLU A 1 81 ? -11.807 -6.354 6.880 1.00 93.50 81 GLU A N 1
ATOM 616 C CA . GLU A 1 81 ? -10.768 -6.655 5.895 1.00 93.50 81 GLU A CA 1
ATOM 617 C C . GLU A 1 81 ? -10.760 -5.547 4.840 1.00 93.50 81 GLU A C 1
ATOM 619 O O . GLU A 1 81 ? -11.802 -5.201 4.276 1.00 93.50 81 GLU A O 1
ATOM 624 N N . ILE A 1 82 ? -9.588 -4.966 4.606 1.00 92.06 82 ILE A N 1
ATOM 625 C CA . ILE A 1 82 ? -9.398 -3.795 3.753 1.00 92.06 82 ILE A CA 1
ATOM 626 C C . ILE A 1 82 ? -8.190 -3.983 2.843 1.00 92.06 82 ILE A C 1
ATOM 628 O O . ILE A 1 82 ? -7.244 -4.714 3.145 1.00 92.06 82 ILE A O 1
ATOM 632 N N . PHE A 1 83 ? -8.229 -3.295 1.712 1.00 91.19 83 PHE A N 1
ATOM 633 C CA . PHE A 1 83 ? -7.142 -3.226 0.757 1.00 91.19 83 PHE A CA 1
ATOM 634 C C . PHE A 1 83 ? -6.463 -1.864 0.839 1.00 91.19 83 PHE A C 1
ATOM 636 O O . PHE A 1 83 ? -7.127 -0.829 0.839 1.00 91.19 83 PHE A O 1
ATOM 643 N N . VAL A 1 84 ? -5.137 -1.863 0.853 1.00 89.69 84 VAL A N 1
ATOM 644 C CA . VAL A 1 84 ? -4.316 -0.658 0.752 1.00 89.69 84 VAL A CA 1
ATOM 645 C C . VAL A 1 84 ? -3.615 -0.690 -0.597 1.00 89.69 84 VAL A C 1
ATOM 647 O O . VAL A 1 84 ? -2.705 -1.490 -0.821 1.00 89.69 84 VAL A O 1
ATOM 650 N N . CYS A 1 85 ? -4.077 0.150 -1.514 1.00 89.06 85 CYS A N 1
ATOM 651 C CA . CYS A 1 85 ? -3.441 0.372 -2.804 1.00 89.06 85 CYS A CA 1
ATOM 652 C C . CYS A 1 85 ? -2.386 1.463 -2.629 1.00 89.06 85 CYS A C 1
ATOM 654 O O . CYS A 1 85 ? -2.710 2.583 -2.243 1.00 89.06 85 CYS A O 1
ATOM 656 N N . MET A 1 86 ? -1.127 1.134 -2.875 1.00 86.50 86 MET A N 1
ATOM 657 C CA . MET A 1 86 ? -0.004 2.041 -2.680 1.00 86.50 86 MET A CA 1
ATOM 658 C C . MET A 1 86 ? 0.549 2.455 -4.032 1.00 86.50 86 MET A C 1
ATOM 660 O O . MET A 1 86 ? 0.847 1.597 -4.865 1.00 86.50 86 MET A O 1
ATOM 664 N N . GLY A 1 87 ? 0.720 3.753 -4.244 1.00 82.12 87 GLY A N 1
ATOM 665 C CA . GLY A 1 87 ? 1.439 4.280 -5.392 1.00 82.12 87 GLY A CA 1
ATOM 666 C C . GLY A 1 87 ? 2.926 4.512 -5.111 1.00 82.12 87 GLY A C 1
ATOM 667 O O . GLY A 1 87 ? 3.356 4.621 -3.968 1.00 82.12 87 GLY A O 1
ATOM 668 N N . TRP A 1 88 ? 3.725 4.591 -6.176 1.00 71.69 88 TRP A N 1
ATOM 669 C CA . TRP A 1 88 ? 5.119 5.044 -6.120 1.00 71.69 88 TRP A CA 1
ATOM 670 C C . TRP A 1 88 ? 5.530 5.622 -7.488 1.00 71.69 88 TRP A C 1
ATOM 672 O O . TRP A 1 88 ? 5.167 5.038 -8.519 1.00 71.69 88 TRP A O 1
ATOM 682 N N . PRO A 1 89 ? 6.282 6.740 -7.565 1.00 63.41 89 PRO A N 1
ATOM 683 C CA . PRO A 1 89 ? 6.844 7.530 -6.458 1.00 63.41 89 PRO A CA 1
ATOM 684 C C . PRO A 1 89 ? 5.971 8.708 -5.985 1.00 63.41 89 PRO A C 1
ATOM 686 O O . PRO A 1 89 ? 6.207 9.235 -4.907 1.00 63.41 89 PRO A O 1
ATOM 689 N N . PHE A 1 90 ? 4.969 9.136 -6.764 1.00 68.94 90 PHE A N 1
ATOM 690 C CA . PHE A 1 90 ? 4.205 10.370 -6.487 1.00 68.94 90 PHE A CA 1
ATOM 691 C C . PHE A 1 90 ? 2.780 10.149 -5.967 1.00 68.94 90 PHE A C 1
ATOM 693 O O . PHE A 1 90 ? 2.078 11.112 -5.670 1.00 68.94 90 PHE A O 1
ATOM 700 N N . LYS A 1 91 ? 2.316 8.899 -5.897 1.00 73.38 91 LYS A N 1
ATOM 701 C CA . LYS A 1 91 ? 0.943 8.568 -5.504 1.00 73.38 91 LYS A CA 1
ATOM 702 C C . LYS A 1 91 ? 0.959 7.932 -4.117 1.00 73.38 91 LYS A C 1
ATOM 704 O O . LYS A 1 91 ? 1.723 7.008 -3.890 1.00 73.38 91 LYS A O 1
ATOM 709 N N . GLY A 1 92 ? 0.151 8.456 -3.197 1.00 80.12 92 GLY A N 1
ATOM 710 C CA . GLY A 1 92 ? 0.077 7.970 -1.818 1.00 80.12 92 GLY A CA 1
ATOM 711 C C . GLY A 1 92 ? -0.682 6.647 -1.665 1.00 80.12 92 GLY A C 1
ATOM 712 O O . GLY A 1 92 ? -0.957 5.939 -2.635 1.00 80.12 92 GLY A O 1
ATOM 713 N N . ALA A 1 93 ? -1.045 6.337 -0.422 1.00 85.12 93 ALA A N 1
ATOM 714 C CA . ALA A 1 93 ? -1.860 5.181 -0.070 1.00 85.12 93 ALA A CA 1
ATOM 715 C C . ALA A 1 93 ? -3.358 5.474 -0.249 1.00 85.12 93 ALA A C 1
ATOM 717 O O . ALA A 1 93 ? -3.861 6.491 0.225 1.00 85.12 93 ALA A O 1
ATOM 718 N N . THR A 1 94 ? -4.085 4.561 -0.887 1.00 88.19 94 THR A N 1
ATOM 719 C CA . THR A 1 94 ? -5.548 4.584 -1.000 1.00 88.19 94 THR A CA 1
ATOM 720 C C . THR A 1 94 ? -6.123 3.360 -0.301 1.00 88.19 94 THR A C 1
ATOM 722 O O . THR A 1 94 ? -5.826 2.227 -0.680 1.00 88.19 94 THR A O 1
ATOM 725 N N . ILE A 1 95 ? -6.970 3.582 0.702 1.00 89.19 95 ILE A N 1
ATOM 726 C CA . ILE A 1 95 ? -7.662 2.509 1.422 1.00 89.19 95 ILE A CA 1
ATOM 727 C C . ILE A 1 95 ? -8.993 2.232 0.730 1.00 89.19 95 ILE A C 1
ATOM 729 O O . ILE A 1 95 ? -9.764 3.151 0.454 1.00 89.19 95 ILE A O 1
ATOM 733 N N . ARG A 1 96 ? -9.273 0.959 0.466 1.00 86.75 96 ARG A N 1
ATOM 734 C CA . ARG A 1 96 ? -10.543 0.484 -0.084 1.00 86.75 96 ARG A CA 1
ATOM 735 C C . ARG A 1 96 ? -11.072 -0.648 0.784 1.00 86.75 96 ARG A C 1
ATOM 737 O O . ARG A 1 96 ? -10.308 -1.501 1.230 1.00 86.75 96 ARG A O 1
ATOM 744 N N . SER A 1 97 ? -12.376 -0.670 1.024 1.00 82.56 97 SER A N 1
ATOM 745 C CA . SER A 1 97 ? -13.021 -1.846 1.605 1.00 82.56 97 SER A CA 1
ATOM 746 C C . SER A 1 97 ? -13.023 -2.991 0.593 1.00 82.56 97 SER A C 1
ATOM 748 O O . SER A 1 97 ? -13.071 -2.749 -0.616 1.00 82.56 97 SER A O 1
ATOM 750 N N . LYS A 1 98 ? -12.944 -4.223 1.096 1.00 68.50 98 LYS A N 1
ATOM 751 C CA . LYS A 1 98 ? -13.194 -5.417 0.289 1.00 68.50 98 LYS A CA 1
ATOM 752 C C . LYS A 1 98 ? -14.655 -5.523 -0.132 1.00 68.50 98 LYS A C 1
ATOM 754 O O . LYS A 1 98 ? -15.519 -5.055 0.641 1.00 68.50 98 LYS A O 1
#

Foldseek 3Di:
DDPVVVVVVVVVVVVVVVVVVLCQLVVDDPVLLVVVCVVQVWAPKDFDDKDQPPVCVVPENPQFRMKTWIWTQHNVRDTFIWIWGQHPDPGGTDIGGD

Sequence (98 aa):
MSEGGIYTIVIILVILLTVGIMSRGSCVSREEARQALETQGYSEVEILDHVWFFIGWRGCESSDAAKFTAKAQNPAGKKVEIFVCMGWPFKGATIRSK

Secondary structure (DSSP, 8-state):
--HHHHHHHHHHHHHHHHHHHHGGGGG--HHHHHHHHHHTT-EEEEEEEEE-SSGGGGTS-TT-SEEEEEEEE-TTS-EEEEEEEE-SSS--EEEEE-